Protein AF-A0AA44WFB9-F1 (afdb_monomer)

Organism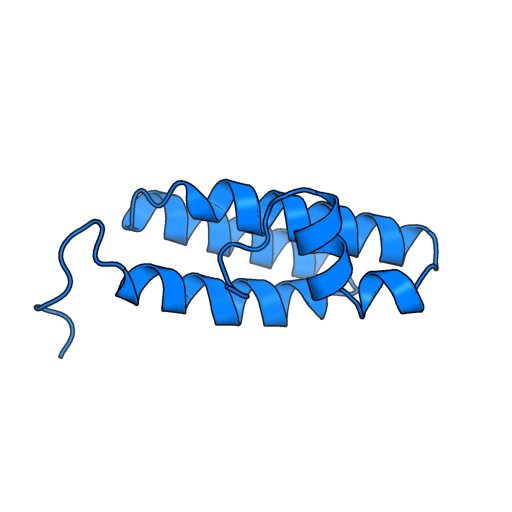: Verticillium dahliae (NCBI:txid27337)

Mean predicted aligned error: 7.16 Å

Solvent-accessible surface area (backbone atoms only — not comparable to full-atom values): 5259 Å² total; per-residue (Å²): 142,78,90,78,73,52,84,74,38,74,70,62,55,60,64,49,53,60,51,48,58,53,44,66,68,41,87,48,71,76,51,44,54,50,44,56,50,51,44,53,50,50,29,72,74,43,69,47,70,61,43,59,42,52,47,54,43,42,53,54,28,49,51,27,48,76,72,66,40,53,70,61,22,71,36,46,65,60,49,14,51,75,74,74,47,41,84,88,77,120

InterPro domains:
  IPR021858 Fungal transcription factor [PF11951] (13-79)

Sequence (90 aa):
MMEGFKPFDPALTLLLVPCQIIGAACFDHPQQERVRGIIRQVRGYTGLRNCDRTSEVLEEVWRLMDEGDWLSAWDWQGVALKIGADFLCT

Secondary structure (DSSP, 8-state):
--TT--TT-GGGGGGHHHHHHHHHT--SHHHHHHHHHHHHHHHHHH--THHHHHHHHHHHHHHHHHTT-HHHHH-HHHHHHHTT--TT--

Foldseek 3Di:
DPPPDDLPDPCLVVVLVVLLVQLLVDLDPVSVVVSVVVLVVSCVVRVDPLSVLSNVLSVVLNVCSVVVVPVVSNVSCVSCVVVVSNPVPD

Structure (mmCIF, N/CA/C/O backbone):
data_AF-A0AA44WFB9-F1
#
_entry.id   AF-A0AA44WFB9-F1
#
loop_
_atom_site.group_PDB
_atom_site.id
_atom_site.type_symbol
_atom_site.label_atom_id
_atom_site.label_alt_id
_atom_site.label_comp_id
_atom_site.label_asym_id
_atom_site.label_entity_id
_atom_site.label_seq_id
_atom_site.pdbx_PDB_ins_code
_atom_site.Cartn_x
_atom_site.Cartn_y
_atom_site.Cartn_z
_atom_site.occupancy
_atom_site.B_iso_or_equiv
_atom_site.auth_seq_id
_atom_site.auth_comp_id
_atom_site.auth_asym_id
_atom_site.auth_atom_id
_atom_site.pdbx_PDB_model_num
ATOM 1 N N . MET A 1 1 ? -0.877 -9.646 28.017 1.00 46.91 1 MET A N 1
ATOM 2 C CA . MET A 1 1 ? -0.178 -8.577 27.256 1.00 46.91 1 MET A CA 1
ATOM 3 C C . MET A 1 1 ? -0.991 -8.027 26.072 1.00 46.91 1 MET A C 1
ATOM 5 O O . MET A 1 1 ? -0.593 -7.005 25.540 1.00 46.91 1 MET A O 1
ATOM 9 N N . MET A 1 2 ? -2.135 -8.625 25.684 1.00 42.78 2 MET A N 1
ATOM 10 C CA . MET A 1 2 ? -3.001 -8.117 24.594 1.00 42.78 2 MET A CA 1
ATOM 11 C C . MET A 1 2 ? -4.408 -7.662 25.043 1.00 42.78 2 MET A C 1
ATOM 13 O O . MET A 1 2 ? -5.259 -7.406 24.204 1.00 42.78 2 MET A O 1
ATOM 17 N N . GLU A 1 3 ? -4.681 -7.538 26.345 1.00 47.72 3 GLU A N 1
ATOM 18 C CA . GLU A 1 3 ? -6.037 -7.248 26.865 1.00 47.72 3 GLU A CA 1
ATOM 19 C C . GLU A 1 3 ? -6.406 -5.750 26.908 1.00 47.72 3 GLU A C 1
ATOM 21 O O . GLU A 1 3 ? -7.461 -5.391 27.420 1.00 47.72 3 GLU A O 1
ATOM 26 N N . GLY A 1 4 ? -5.554 -4.857 26.392 1.00 54.41 4 GLY A N 1
ATOM 27 C CA . GLY A 1 4 ? -5.742 -3.404 26.525 1.00 54.41 4 GLY A CA 1
ATOM 28 C C . GLY A 1 4 ? -6.291 -2.679 25.294 1.00 54.41 4 GLY A C 1
ATOM 29 O O . GLY A 1 4 ? -6.793 -1.565 25.430 1.00 54.41 4 GLY A O 1
ATOM 30 N N . PHE A 1 5 ? -6.199 -3.272 24.102 1.00 52.03 5 PHE A N 1
ATOM 31 C CA . PHE A 1 5 ? -6.558 -2.566 22.874 1.00 52.03 5 PHE A CA 1
ATOM 32 C C . PHE A 1 5 ? -8.063 -2.630 22.648 1.00 52.03 5 PHE A C 1
ATOM 34 O O . PHE A 1 5 ? -8.638 -3.698 22.430 1.00 52.03 5 PHE A O 1
ATOM 41 N N . LYS A 1 6 ? -8.710 -1.466 22.698 1.00 57.41 6 LYS A N 1
ATOM 42 C CA . LYS A 1 6 ? -10.112 -1.345 22.304 1.00 57.41 6 LYS A CA 1
ATOM 43 C C . LYS A 1 6 ? -10.231 -1.622 20.797 1.00 57.41 6 LYS A C 1
ATOM 45 O O . LYS A 1 6 ? -9.320 -1.266 20.045 1.00 57.41 6 LYS A O 1
ATOM 50 N N . PRO A 1 7 ? -11.350 -2.191 20.317 1.00 50.91 7 PRO A N 1
ATOM 51 C CA . PRO A 1 7 ? -11.710 -2.071 18.907 1.00 50.91 7 PRO A CA 1
ATOM 52 C C . PRO A 1 7 ? -11.634 -0.577 18.553 1.00 50.91 7 PRO A C 1
ATOM 54 O O . PRO A 1 7 ? -12.177 0.231 19.305 1.00 50.91 7 PRO A O 1
ATOM 57 N N . PHE A 1 8 ? -10.920 -0.209 17.487 1.00 55.31 8 PHE A N 1
ATOM 58 C CA . PHE A 1 8 ? -10.595 1.179 17.092 1.00 55.31 8 PHE A CA 1
ATOM 59 C C . PHE A 1 8 ? -9.463 1.903 17.845 1.00 55.31 8 PHE A C 1
ATOM 61 O O . PHE A 1 8 ? -9.321 3.115 17.681 1.00 55.31 8 PHE A O 1
ATOM 68 N N . ASP A 1 9 ? -8.628 1.216 18.628 1.00 63.38 9 ASP A N 1
ATOM 69 C CA . ASP A 1 9 ? -7.398 1.835 19.135 1.00 63.38 9 ASP A CA 1
ATOM 70 C C . ASP A 1 9 ? -6.491 2.265 17.956 1.00 63.38 9 ASP A C 1
ATOM 72 O O . ASP A 1 9 ? -6.214 1.432 17.086 1.00 63.38 9 ASP A O 1
ATOM 76 N N . PRO A 1 10 ? -6.012 3.525 17.890 1.00 61.22 10 PRO A N 1
ATOM 77 C CA . PRO A 1 10 ? -5.083 3.984 16.854 1.00 61.22 10 PRO A CA 1
ATOM 78 C C . PRO A 1 10 ? -3.846 3.092 16.706 1.00 61.22 10 PRO A C 1
ATOM 80 O O . PRO A 1 10 ? -3.329 2.953 15.598 1.00 61.22 10 PRO A O 1
ATOM 83 N N . ALA A 1 11 ? -3.415 2.427 17.784 1.00 62.75 11 ALA A N 1
ATOM 84 C CA . ALA A 1 11 ? -2.324 1.460 17.771 1.00 62.75 11 ALA A CA 1
ATOM 85 C C . ALA A 1 11 ? -2.611 0.231 16.891 1.00 62.75 11 ALA A C 1
ATOM 87 O O . ALA A 1 11 ? -1.672 -0.394 16.410 1.00 62.75 11 ALA A O 1
ATOM 88 N N . LEU A 1 12 ? -3.874 -0.101 16.592 1.00 62.16 12 LEU A N 1
ATOM 89 C CA . LEU A 1 12 ? -4.215 -1.150 15.622 1.00 62.16 12 LEU A CA 1
ATOM 90 C C . LEU A 1 12 ? -3.785 -0.775 14.193 1.00 62.16 12 LEU A C 1
ATOM 92 O O . LEU A 1 12 ? -3.533 -1.661 13.381 1.00 62.16 12 LEU A O 1
ATOM 96 N N . THR A 1 13 ? -3.611 0.518 13.896 1.00 62.47 13 THR A N 1
ATOM 97 C CA . THR A 1 13 ? -3.016 0.996 12.635 1.00 62.47 13 THR A CA 1
ATOM 98 C C . THR A 1 13 ? -1.555 0.547 12.500 1.00 62.47 13 THR A C 1
ATOM 100 O O . THR A 1 13 ? -1.083 0.329 11.386 1.00 62.47 13 THR A O 1
ATOM 103 N N . LEU A 1 14 ? -0.853 0.289 13.614 1.00 66.06 14 LEU A N 1
ATOM 104 C CA . LEU A 1 14 ? 0.506 -0.271 13.597 1.00 66.06 14 LEU A CA 1
ATOM 105 C C . LEU A 1 14 ? 0.550 -1.696 13.038 1.00 66.06 14 LEU A C 1
ATOM 107 O O . LEU A 1 14 ? 1.609 -2.126 12.598 1.00 66.06 14 LEU A O 1
ATOM 111 N N . LEU A 1 15 ? -0.574 -2.424 13.009 1.00 68.62 15 LEU A N 1
ATOM 112 C CA . LEU A 1 15 ? -0.658 -3.729 12.343 1.00 68.62 15 LEU A CA 1
ATOM 113 C C . LEU A 1 15 ? -0.687 -3.595 10.812 1.00 68.62 15 LEU A C 1
ATOM 115 O O . LEU A 1 15 ? -0.328 -4.539 10.110 1.00 68.62 15 LEU A O 1
ATOM 119 N N . LEU A 1 16 ? -1.080 -2.430 10.284 1.00 70.94 16 LEU A N 1
ATOM 120 C CA . LEU A 1 16 ? -1.132 -2.172 8.843 1.00 70.94 16 LEU A CA 1
ATOM 121 C C . LEU A 1 16 ? 0.236 -1.800 8.269 1.00 70.94 16 LEU A C 1
ATOM 123 O O . LEU A 1 16 ? 0.519 -2.154 7.130 1.00 70.94 16 LEU A O 1
ATOM 127 N N . VAL A 1 17 ? 1.113 -1.181 9.062 1.00 77.06 17 VAL A N 1
ATOM 128 C CA . VAL A 1 17 ? 2.488 -0.839 8.657 1.00 77.06 17 VAL A CA 1
ATOM 129 C C . VAL A 1 17 ? 3.286 -2.057 8.159 1.00 77.06 17 VAL A C 1
ATOM 131 O O . VAL A 1 17 ? 3.771 -2.011 7.028 1.00 77.06 17 VAL A O 1
ATOM 134 N N . PRO A 1 18 ? 3.409 -3.176 8.906 1.00 77.00 18 PRO A N 1
ATOM 135 C CA . PRO A 1 18 ? 4.114 -4.350 8.402 1.00 77.00 18 PRO A CA 1
ATOM 136 C C . PRO A 1 18 ? 3.401 -4.975 7.195 1.00 77.00 18 PRO A C 1
ATOM 138 O O . PRO A 1 18 ? 4.078 -5.463 6.297 1.00 77.00 18 PRO A O 1
ATOM 141 N N . CYS A 1 19 ? 2.064 -4.918 7.117 1.00 77.50 19 CYS A N 1
ATOM 142 C CA . CYS A 1 19 ? 1.322 -5.400 5.945 1.00 77.50 19 CYS A CA 1
ATOM 143 C C . CYS A 1 19 ? 1.644 -4.578 4.686 1.00 77.50 19 CYS A C 1
ATOM 145 O O . CYS A 1 19 ? 1.831 -5.153 3.617 1.00 77.50 19 CYS A O 1
ATOM 147 N N . GLN A 1 20 ? 1.750 -3.253 4.820 1.00 77.31 20 GLN A N 1
ATOM 148 C CA . GLN A 1 20 ? 2.096 -2.328 3.742 1.00 77.31 20 GLN A CA 1
ATOM 149 C C . GLN A 1 20 ? 3.523 -2.573 3.238 1.00 77.31 20 GLN A C 1
ATOM 151 O O . GLN A 1 20 ? 3.730 -2.730 2.040 1.00 77.31 20 GLN A O 1
ATOM 156 N N . ILE A 1 21 ? 4.498 -2.663 4.150 1.00 81.81 21 ILE A N 1
ATOM 157 C CA . ILE A 1 21 ? 5.913 -2.866 3.798 1.00 81.81 21 ILE A CA 1
ATOM 158 C C . ILE A 1 21 ? 6.115 -4.233 3.135 1.00 81.81 21 ILE A C 1
ATOM 160 O O . ILE A 1 21 ? 6.763 -4.328 2.097 1.00 81.81 21 ILE A O 1
ATOM 164 N N . ILE A 1 22 ? 5.543 -5.295 3.715 1.00 81.94 22 ILE A N 1
ATOM 165 C CA . ILE A 1 22 ? 5.655 -6.649 3.160 1.00 81.94 22 ILE A CA 1
ATOM 166 C C . ILE A 1 22 ? 4.936 -6.731 1.811 1.00 81.94 22 ILE A C 1
ATOM 168 O O . ILE A 1 22 ? 5.480 -7.299 0.869 1.00 81.94 22 ILE A O 1
ATOM 172 N N . GLY A 1 23 ? 3.744 -6.139 1.695 1.00 78.56 23 GLY A N 1
ATOM 173 C CA . GLY A 1 23 ? 2.986 -6.089 0.447 1.00 78.56 23 GLY A CA 1
ATOM 174 C C . GLY A 1 23 ? 3.733 -5.368 -0.672 1.00 78.56 23 GLY A C 1
ATOM 175 O O . GLY A 1 23 ? 3.791 -5.884 -1.785 1.00 78.56 23 GLY A O 1
ATOM 176 N N . ALA A 1 24 ? 4.380 -4.241 -0.370 1.00 81.56 24 ALA A N 1
ATOM 177 C CA . ALA A 1 24 ? 5.198 -3.500 -1.329 1.00 81.56 24 ALA A CA 1
ATOM 178 C C . ALA A 1 24 ? 6.458 -4.265 -1.782 1.00 81.56 24 ALA A C 1
ATOM 180 O O . ALA A 1 24 ? 7.075 -3.889 -2.770 1.00 81.56 24 ALA A O 1
ATOM 181 N N . ALA A 1 25 ? 6.830 -5.348 -1.091 1.00 84.88 25 ALA A N 1
ATOM 182 C CA . ALA A 1 25 ? 7.917 -6.250 -1.472 1.00 84.88 25 ALA A CA 1
ATOM 183 C C . ALA A 1 25 ? 7.423 -7.584 -2.077 1.00 84.88 25 ALA A C 1
ATOM 185 O O . ALA A 1 25 ? 8.224 -8.493 -2.291 1.00 84.88 25 ALA A O 1
ATOM 186 N N . CYS A 1 26 ? 6.117 -7.744 -2.322 1.00 84.12 26 CYS A N 1
ATOM 187 C CA . CYS A 1 26 ? 5.549 -8.958 -2.916 1.00 84.12 26 CYS A CA 1
ATOM 188 C C . CYS A 1 26 ? 5.566 -8.88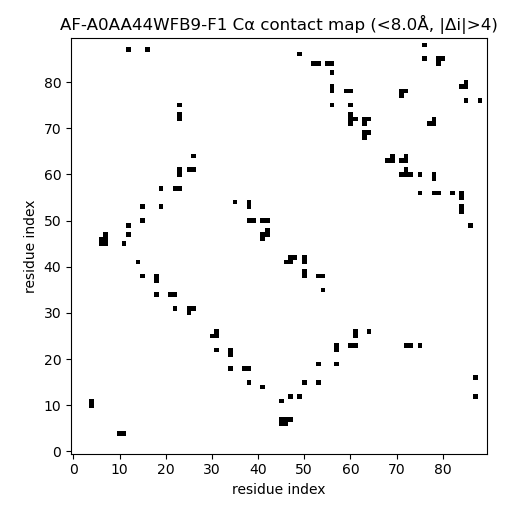6 -4.448 1.00 84.12 26 CYS A C 1
ATOM 190 O O . CYS A 1 26 ? 4.657 -8.326 -5.060 1.00 84.12 26 CYS A O 1
ATOM 192 N N . PHE A 1 27 ? 6.584 -9.498 -5.051 1.00 76.88 27 PHE A N 1
ATOM 193 C CA . PHE A 1 27 ? 6.810 -9.486 -6.502 1.00 76.88 27 PHE A CA 1
ATOM 194 C C . PHE A 1 27 ? 5.986 -10.535 -7.258 1.00 76.88 27 PHE A C 1
ATOM 196 O O . PHE A 1 27 ? 5.671 -10.337 -8.425 1.00 76.88 27 PHE A O 1
ATOM 203 N N . ASP A 1 28 ? 5.621 -11.639 -6.598 1.00 85.62 28 ASP A N 1
ATOM 204 C CA . ASP A 1 28 ? 4.892 -12.739 -7.232 1.00 85.62 28 ASP A CA 1
ATOM 205 C C . ASP A 1 28 ? 3.409 -12.750 -6.834 1.00 85.62 28 ASP A C 1
ATOM 207 O O . ASP A 1 28 ? 3.055 -12.630 -5.656 1.00 85.62 28 ASP A O 1
ATOM 211 N N . HIS A 1 29 ? 2.530 -13.039 -7.795 1.00 86.25 29 HIS A N 1
ATOM 212 C CA . HIS A 1 29 ? 1.076 -13.096 -7.596 1.00 86.25 29 HIS A CA 1
ATOM 213 C C . HIS A 1 29 ? 0.613 -13.968 -6.398 1.00 86.25 29 HIS A C 1
ATOM 215 O O . HIS A 1 29 ? -0.296 -13.560 -5.669 1.00 86.25 29 HIS A O 1
ATOM 221 N N . PRO A 1 30 ? 1.207 -15.146 -6.096 1.00 89.50 30 PRO A N 1
ATOM 222 C CA . PRO A 1 30 ? 0.830 -15.924 -4.911 1.00 89.50 30 PRO A CA 1
ATOM 223 C C . PRO A 1 30 ? 1.147 -15.229 -3.579 1.00 89.50 30 PRO A C 1
ATOM 225 O O . PR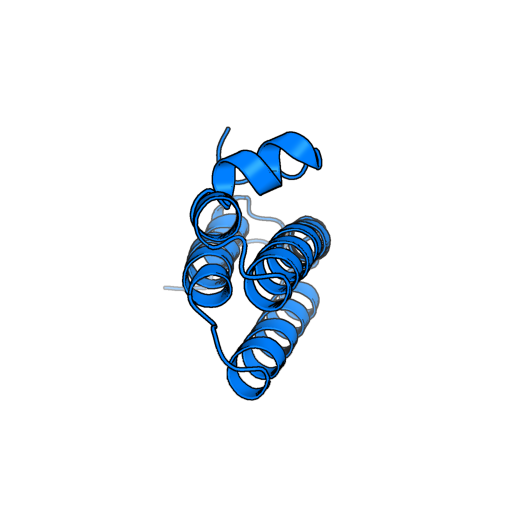O A 1 30 ? 0.479 -15.495 -2.578 1.00 89.50 30 PRO A O 1
ATOM 228 N N . GLN A 1 31 ? 2.167 -14.367 -3.536 1.00 87.50 31 GLN A N 1
ATOM 229 C CA . GLN A 1 31 ? 2.499 -13.572 -2.351 1.00 87.50 31 GLN A CA 1
ATOM 230 C C . GLN A 1 31 ? 1.479 -12.443 -2.169 1.00 87.50 31 GLN A C 1
ATOM 232 O O . GLN A 1 31 ? 0.966 -12.256 -1.066 1.00 87.50 31 GLN A O 1
ATOM 237 N N . GLN A 1 32 ? 1.109 -11.773 -3.263 1.00 90.31 32 GLN A N 1
ATOM 238 C CA . GLN A 1 32 ? 0.088 -10.721 -3.279 1.00 90.31 32 GLN A CA 1
ATOM 239 C C . GLN A 1 32 ? -1.272 -11.244 -2.782 1.00 90.31 32 GLN A C 1
ATOM 241 O O . GLN A 1 32 ? -1.885 -10.645 -1.897 1.00 90.31 32 GLN A O 1
ATOM 246 N N . GLU A 1 33 ? -1.702 -12.429 -3.235 1.00 89.31 33 GLU A N 1
ATOM 247 C CA . GLU A 1 33 ? -2.930 -13.082 -2.748 1.00 89.31 33 GLU A CA 1
ATOM 248 C C . GLU A 1 33 ? -2.908 -13.362 -1.238 1.00 89.31 33 GLU A C 1
ATOM 250 O O . GLU A 1 33 ? -3.907 -13.160 -0.538 1.00 89.31 33 GLU A O 1
ATOM 255 N N . ARG A 1 34 ? -1.758 -13.785 -0.696 1.00 87.81 34 ARG A N 1
ATOM 256 C CA . ARG A 1 34 ? -1.606 -13.983 0.754 1.00 87.81 34 ARG A CA 1
ATOM 257 C C . ARG A 1 34 ? -1.749 -12.664 1.508 1.00 87.81 34 ARG A C 1
ATOM 259 O O . ARG A 1 34 ? -2.434 -12.631 2.530 1.00 87.81 34 ARG A O 1
ATOM 266 N N . VAL A 1 35 ? -1.158 -11.584 0.998 1.00 87.62 35 VAL A N 1
ATOM 267 C CA . VAL A 1 35 ? -1.262 -10.246 1.598 1.00 87.62 35 VAL A CA 1
ATOM 268 C C . VAL A 1 35 ? -2.702 -9.730 1.559 1.00 87.62 35 VAL A C 1
ATOM 270 O O . VAL A 1 35 ? -3.207 -9.291 2.594 1.00 87.62 35 VAL A O 1
ATOM 273 N N . ARG A 1 36 ? -3.418 -9.886 0.434 1.00 89.94 36 ARG A N 1
ATOM 274 C CA . ARG A 1 36 ? -4.864 -9.590 0.340 1.00 89.94 36 ARG A CA 1
ATOM 275 C C . ARG A 1 36 ? -5.655 -10.334 1.420 1.00 89.94 36 ARG A C 1
ATOM 277 O O . ARG A 1 36 ? -6.524 -9.754 2.073 1.00 89.94 36 ARG A O 1
ATOM 284 N N . GLY A 1 37 ? -5.346 -11.614 1.640 1.00 86.06 37 GLY A N 1
ATOM 285 C CA . GLY A 1 37 ? -5.951 -12.430 2.695 1.00 86.06 37 GLY A CA 1
ATOM 286 C C . GLY A 1 37 ? -5.703 -11.881 4.104 1.00 86.06 37 GLY A C 1
ATOM 287 O O . GLY A 1 37 ? -6.649 -11.745 4.882 1.00 86.06 37 GLY A O 1
ATOM 288 N N . ILE A 1 38 ? -4.459 -11.510 4.414 1.00 85.19 38 ILE A N 1
ATOM 289 C CA . ILE A 1 38 ? -4.078 -10.935 5.713 1.00 85.19 38 ILE A CA 1
ATOM 290 C C . ILE A 1 38 ? -4.816 -9.614 5.959 1.00 85.19 38 ILE A C 1
ATOM 292 O O . ILE A 1 38 ? -5.408 -9.435 7.021 1.00 85.19 38 ILE A O 1
ATOM 296 N N . ILE A 1 39 ? -4.867 -8.716 4.971 1.00 84.38 39 ILE A N 1
ATOM 297 C CA . ILE A 1 39 ? -5.553 -7.423 5.116 1.00 84.38 39 ILE A CA 1
ATOM 298 C C . ILE A 1 39 ? -7.055 -7.620 5.360 1.00 84.38 39 ILE A C 1
ATOM 300 O O . ILE A 1 39 ? -7.632 -6.965 6.230 1.00 84.38 39 ILE A O 1
ATOM 304 N N . ARG A 1 40 ? -7.693 -8.577 4.670 1.00 85.38 40 ARG A N 1
ATOM 305 C CA . ARG A 1 40 ? -9.100 -8.943 4.922 1.00 85.38 40 ARG A CA 1
ATOM 306 C C . ARG A 1 40 ? -9.315 -9.461 6.347 1.00 85.38 40 ARG A C 1
ATOM 308 O O . ARG A 1 40 ? -10.313 -9.099 6.970 1.00 85.38 40 ARG A O 1
ATOM 315 N N . GLN A 1 41 ? -8.395 -10.269 6.878 1.00 82.12 41 GLN A N 1
ATOM 316 C CA . GLN A 1 41 ? -8.458 -10.755 8.262 1.00 82.12 41 GLN A CA 1
ATOM 317 C C . GLN A 1 41 ? -8.300 -9.614 9.274 1.00 82.12 41 GLN A C 1
ATOM 319 O O . GLN A 1 41 ? -9.102 -9.512 10.202 1.00 82.12 41 GLN A O 1
ATOM 324 N N . VAL A 1 42 ? -7.329 -8.717 9.066 1.00 79.00 42 VAL A N 1
ATOM 325 C CA . VAL A 1 42 ? -7.126 -7.533 9.916 1.00 79.00 42 VAL A CA 1
ATOM 326 C C . VAL A 1 42 ? -8.365 -6.639 9.899 1.00 79.00 42 VAL A C 1
ATOM 328 O O . VAL A 1 42 ? -8.829 -6.225 10.962 1.00 79.00 42 VAL A O 1
ATOM 331 N N . ARG A 1 43 ? -8.969 -6.401 8.729 1.00 81.81 43 ARG A N 1
ATOM 332 C CA . ARG A 1 43 ? -10.228 -5.650 8.600 1.00 81.81 43 ARG A CA 1
ATOM 333 C C . ARG A 1 43 ? -11.366 -6.307 9.375 1.00 81.81 43 ARG A C 1
ATOM 335 O 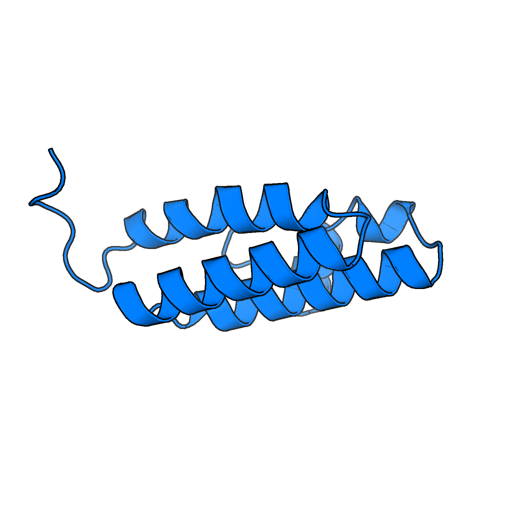O . ARG A 1 43 ? -12.066 -5.620 10.113 1.00 81.81 43 ARG A O 1
ATOM 342 N N . GLY A 1 44 ? -11.537 -7.623 9.229 1.00 77.31 44 GLY A N 1
ATOM 343 C CA . GLY A 1 44 ? -12.575 -8.383 9.929 1.00 77.31 44 GLY A CA 1
ATOM 344 C C . GLY A 1 44 ? -12.420 -8.356 11.451 1.00 77.31 44 GLY A C 1
ATOM 345 O O . GLY A 1 44 ? -13.417 -8.289 12.161 1.00 77.31 44 GLY A O 1
ATOM 346 N N . TYR A 1 45 ? -11.180 -8.355 11.945 1.00 69.75 45 TYR A N 1
ATOM 347 C CA . TYR A 1 45 ? -10.883 -8.329 13.378 1.00 69.75 45 TYR A CA 1
ATOM 348 C C . TYR A 1 45 ? -10.970 -6.923 13.994 1.00 69.75 45 TYR A C 1
ATOM 350 O O . TYR A 1 45 ? -11.405 -6.771 15.131 1.00 69.75 45 TYR A O 1
ATOM 358 N N . THR A 1 46 ? -10.554 -5.887 13.258 1.00 69.75 46 THR A N 1
ATOM 359 C CA . THR A 1 46 ? -10.375 -4.527 13.805 1.00 69.75 46 THR A CA 1
ATOM 360 C C . THR A 1 46 ? -11.457 -3.527 13.397 1.00 69.75 46 THR A C 1
ATOM 362 O O . THR A 1 46 ? -11.614 -2.504 14.060 1.00 69.75 46 THR A O 1
ATOM 365 N N . GLY A 1 47 ? -12.175 -3.770 12.295 1.00 69.69 47 GLY A N 1
ATOM 366 C CA . GLY A 1 47 ? -13.106 -2.804 11.701 1.00 69.69 47 GLY A CA 1
ATOM 367 C C . GLY A 1 47 ? -12.435 -1.564 11.091 1.00 69.69 47 GLY A C 1
ATOM 368 O O . GLY A 1 47 ? -13.126 -0.603 10.748 1.00 69.69 47 GLY A O 1
ATOM 369 N N . LEU A 1 48 ? -11.102 -1.549 10.956 1.00 74.75 48 LEU A N 1
ATOM 370 C CA . LEU A 1 48 ? -10.365 -0.393 10.447 1.00 74.75 48 LEU A CA 1
ATOM 371 C C . LEU A 1 48 ? -10.643 -0.162 8.959 1.00 74.75 48 LEU A C 1
ATOM 373 O O . LEU A 1 48 ? -10.220 -0.942 8.105 1.00 74.75 48 LEU A O 1
ATOM 377 N N . ARG A 1 49 ? -11.264 0.980 8.641 1.00 75.38 49 ARG A N 1
ATOM 378 C CA . ARG A 1 49 ? -11.446 1.456 7.255 1.00 75.38 49 ARG A CA 1
ATOM 379 C C . ARG A 1 49 ? -10.121 1.680 6.523 1.00 75.38 49 ARG A C 1
ATOM 381 O O . ARG A 1 49 ? -10.069 1.572 5.306 1.00 75.38 49 ARG A O 1
ATOM 388 N N . ASN A 1 50 ? -9.042 1.914 7.268 1.00 78.62 50 ASN A N 1
ATOM 389 C CA . ASN A 1 50 ? -7.695 2.075 6.725 1.00 78.62 50 ASN A CA 1
ATOM 390 C C . ASN A 1 50 ? -7.172 0.814 6.011 1.00 78.62 50 ASN A C 1
ATOM 392 O O . ASN A 1 50 ? -6.290 0.930 5.170 1.00 78.62 50 ASN A O 1
ATOM 396 N N . CYS A 1 51 ? -7.743 -0.372 6.265 1.00 80.88 51 CYS A N 1
ATOM 397 C CA . CYS A 1 51 ? -7.407 -1.587 5.511 1.00 80.88 51 CYS A CA 1
ATOM 398 C C . CYS A 1 51 ? -7.744 -1.458 4.017 1.00 80.88 51 CYS A C 1
ATOM 400 O O . CYS A 1 51 ? -7.028 -1.993 3.169 1.00 80.88 51 CYS A O 1
ATOM 402 N N . ASP A 1 52 ? -8.830 -0.746 3.701 1.00 84.19 52 ASP A N 1
ATOM 403 C CA . ASP A 1 52 ? -9.254 -0.521 2.318 1.00 84.19 52 ASP A CA 1
ATOM 404 C C . ASP A 1 52 ? -8.225 0.383 1.615 1.00 84.19 52 ASP A C 1
ATOM 406 O O . ASP A 1 52 ? -7.773 0.071 0.519 1.00 84.19 52 ASP A O 1
ATOM 410 N N . ARG A 1 53 ? -7.725 1.408 2.320 1.00 86.56 53 ARG A N 1
ATOM 411 C CA . ARG A 1 53 ? -6.652 2.292 1.840 1.00 86.56 53 ARG A CA 1
ATOM 412 C C . ARG A 1 53 ? -5.303 1.585 1.688 1.00 86.56 53 ARG A C 1
ATOM 414 O O . ARG A 1 53 ? -4.643 1.774 0.675 1.00 86.56 53 ARG A O 1
ATOM 421 N N . THR A 1 54 ? -4.907 0.731 2.639 1.00 86.44 54 THR A N 1
ATOM 422 C CA . THR A 1 54 ? -3.720 -0.136 2.486 1.00 86.44 54 THR A CA 1
ATOM 423 C C . THR A 1 54 ? -3.828 -0.981 1.222 1.00 86.44 54 THR A C 1
ATOM 425 O O . THR A 1 54 ? -2.859 -1.091 0.476 1.00 86.44 54 THR A O 1
ATOM 428 N N . SER A 1 55 ? -5.005 -1.566 0.975 1.00 89.25 55 SER A N 1
ATOM 429 C CA . SER A 1 55 ? -5.235 -2.393 -0.212 1.00 89.25 55 SER A CA 1
ATOM 430 C C . SER A 1 55 ? -5.100 -1.569 -1.492 1.00 89.25 55 SER A C 1
ATOM 432 O O . SER A 1 55 ? -4.383 -1.989 -2.386 1.00 89.25 55 SER A O 1
ATOM 434 N N . GLU A 1 56 ? -5.709 -0.379 -1.558 1.00 91.44 56 GLU A N 1
ATOM 435 C CA . GLU A 1 56 ? -5.599 0.532 -2.711 1.00 91.44 56 GLU A CA 1
ATOM 436 C C . GLU A 1 56 ? -4.139 0.854 -3.065 1.00 91.44 56 GLU A C 1
ATOM 438 O O . GLU A 1 56 ? -3.754 0.752 -4.227 1.00 91.44 56 GLU A O 1
ATOM 443 N N . VAL A 1 57 ? -3.308 1.183 -2.067 1.00 91.62 57 VAL A N 1
ATOM 444 C CA . VAL A 1 57 ? -1.881 1.467 -2.296 1.00 91.62 57 VAL A CA 1
ATOM 445 C C . VAL A 1 57 ? -1.150 0.234 -2.827 1.00 91.62 57 VAL A C 1
ATOM 447 O O . VAL A 1 57 ? -0.338 0.351 -3.738 1.00 91.62 57 VAL A O 1
ATOM 450 N N . LEU A 1 58 ? -1.416 -0.948 -2.264 1.00 91.94 58 LEU A N 1
ATOM 451 C CA . LEU A 1 58 ? -0.741 -2.179 -2.676 1.00 91.94 58 LEU A CA 1
ATOM 452 C C . LEU A 1 58 ? -1.125 -2.621 -4.088 1.00 91.94 58 LEU A C 1
ATOM 454 O O . LEU A 1 58 ? -0.241 -3.013 -4.840 1.00 91.94 58 LEU A O 1
ATOM 458 N N . GLU A 1 59 ? -2.401 -2.516 -4.465 1.00 94.50 59 GLU A N 1
ATOM 459 C CA . GLU A 1 59 ? -2.838 -2.814 -5.835 1.00 94.50 59 GLU A CA 1
ATOM 460 C C . GLU A 1 59 ? -2.158 -1.888 -6.850 1.00 94.50 59 GLU A C 1
ATOM 462 O O . GLU A 1 59 ? -1.714 -2.347 -7.899 1.00 94.50 59 GLU A O 1
ATOM 467 N N . GLU A 1 60 ? -2.012 -0.601 -6.527 1.00 94.06 60 GLU A N 1
ATOM 468 C CA . GLU A 1 60 ? -1.331 0.349 -7.409 1.00 94.06 60 GLU A CA 1
ATOM 469 C C . GLU A 1 60 ? 0.177 0.075 -7.500 1.00 94.06 60 GLU A C 1
ATOM 471 O O . GLU A 1 60 ? 0.753 0.123 -8.586 1.00 94.06 60 GLU A O 1
ATOM 476 N N . VAL A 1 61 ? 0.819 -0.283 -6.385 1.00 92.94 61 VAL A N 1
ATOM 477 C CA . VAL A 1 61 ? 2.224 -0.718 -6.378 1.00 92.94 61 VAL A CA 1
ATOM 478 C C . VAL A 1 61 ? 2.412 -1.972 -7.234 1.00 92.94 61 VAL A C 1
ATOM 480 O O . VAL A 1 61 ? 3.324 -2.008 -8.055 1.00 92.94 61 VAL A O 1
ATOM 483 N N . TRP A 1 62 ? 1.548 -2.980 -7.098 1.00 94.38 62 TRP A N 1
ATOM 484 C CA . TRP A 1 62 ? 1.622 -4.203 -7.904 1.00 94.38 62 TRP A CA 1
ATOM 485 C C . TRP A 1 62 ? 1.353 -3.936 -9.388 1.00 94.38 62 TRP A C 1
ATOM 487 O O . TRP A 1 62 ? 2.071 -4.469 -10.228 1.00 94.38 62 TRP A O 1
ATOM 497 N N . ARG A 1 63 ? 0.420 -3.035 -9.722 1.00 94.81 63 ARG A N 1
ATOM 498 C CA . ARG A 1 63 ? 0.202 -2.580 -11.105 1.00 94.81 63 ARG A CA 1
ATOM 499 C C . ARG A 1 63 ? 1.468 -1.961 -11.708 1.00 94.81 63 ARG A C 1
ATOM 501 O O . ARG A 1 63 ? 1.818 -2.272 -12.842 1.00 94.81 63 ARG A O 1
ATOM 508 N N . LEU A 1 64 ? 2.174 -1.116 -10.953 1.00 93.50 64 LEU A N 1
ATOM 509 C CA . LEU A 1 64 ? 3.440 -0.512 -11.391 1.00 93.50 64 LEU A CA 1
ATOM 510 C C . LEU A 1 64 ? 4.549 -1.560 -11.575 1.00 93.50 64 LEU A C 1
ATOM 512 O O . LEU A 1 64 ? 5.341 -1.450 -12.511 1.00 93.50 64 LEU A O 1
ATOM 516 N N . MET A 1 65 ? 4.591 -2.593 -10.723 1.00 91.56 65 MET A N 1
ATOM 517 C CA . MET A 1 65 ? 5.506 -3.730 -10.895 1.00 91.56 65 MET A CA 1
ATOM 518 C C . MET A 1 65 ? 5.215 -4.502 -12.187 1.00 91.56 65 MET A C 1
ATOM 520 O O . MET A 1 65 ? 6.146 -4.788 -12.940 1.00 91.56 65 MET A O 1
ATOM 524 N N . ASP A 1 66 ? 3.941 -4.789 -12.469 1.00 92.50 66 ASP A N 1
ATOM 525 C CA . ASP A 1 66 ? 3.507 -5.489 -13.687 1.00 92.50 66 ASP A CA 1
ATOM 526 C C . ASP A 1 66 ? 3.825 -4.684 -14.963 1.00 92.50 66 ASP A C 1
ATOM 528 O O . ASP A 1 66 ? 4.140 -5.257 -16.008 1.00 92.50 66 ASP A O 1
ATOM 532 N N . GLU A 1 67 ? 3.802 -3.351 -14.879 1.00 94.06 67 GLU A N 1
ATOM 533 C CA . GLU A 1 67 ? 4.197 -2.432 -15.959 1.00 94.06 67 GLU A CA 1
ATOM 534 C C . GLU A 1 67 ? 5.721 -2.266 -16.100 1.00 94.06 67 GLU A C 1
ATOM 536 O O . GLU A 1 67 ? 6.198 -1.664 -17.065 1.00 94.06 67 GLU A O 1
ATOM 541 N N . GLY A 1 68 ? 6.500 -2.811 -15.162 1.00 92.00 68 GLY A N 1
ATOM 542 C CA . GLY A 1 68 ? 7.954 -2.685 -15.119 1.00 92.00 68 GLY A CA 1
ATOM 543 C C . GLY A 1 68 ? 8.461 -1.327 -14.619 1.00 92.00 68 GLY A C 1
ATOM 544 O O . GLY A 1 68 ? 9.668 -1.074 -14.688 1.00 92.00 68 GLY A O 1
ATOM 545 N N . ASP A 1 69 ? 7.589 -0.461 -14.089 1.00 91.94 69 ASP A N 1
ATOM 546 C CA . ASP A 1 69 ? 7.965 0.812 -13.463 1.00 91.94 69 ASP A CA 1
ATOM 547 C C . ASP A 1 69 ? 8.395 0.601 -12.002 1.00 91.94 69 ASP A C 1
ATOM 549 O O . ASP A 1 69 ? 7.741 0.995 -11.032 1.00 91.94 69 ASP A O 1
ATOM 553 N N . TRP A 1 70 ? 9.544 -0.055 -11.850 1.00 87.31 70 TRP A N 1
ATOM 554 C CA . TRP A 1 70 ? 10.097 -0.419 -10.549 1.00 87.31 70 TRP A CA 1
ATOM 555 C C . TRP A 1 70 ? 10.431 0.788 -9.674 1.00 87.31 70 TRP A C 1
ATOM 557 O O . TRP A 1 70 ? 10.329 0.695 -8.454 1.00 87.31 70 TRP A O 1
ATOM 567 N N . LEU A 1 71 ? 10.826 1.918 -10.267 1.00 88.88 71 LEU A N 1
ATOM 568 C CA . LEU A 1 71 ? 11.174 3.114 -9.500 1.00 88.88 71 LEU A CA 1
ATOM 569 C C . LEU A 1 71 ? 9.938 3.677 -8.793 1.00 88.88 71 LEU A C 1
ATOM 571 O O . LEU A 1 71 ? 9.993 3.947 -7.594 1.00 88.88 71 LEU A O 1
ATOM 575 N N . SER A 1 72 ? 8.822 3.790 -9.516 1.00 89.31 72 SER A N 1
ATOM 576 C CA . SER A 1 72 ? 7.551 4.227 -8.937 1.00 89.31 72 SER A CA 1
ATOM 577 C C . SER A 1 72 ? 6.981 3.197 -7.960 1.00 89.31 72 SER A C 1
ATOM 579 O O . SER A 1 72 ? 6.457 3.584 -6.920 1.00 89.31 72 SER A O 1
ATOM 581 N N . ALA A 1 73 ? 7.111 1.895 -8.248 1.00 88.44 73 ALA A N 1
ATOM 582 C CA . ALA A 1 73 ? 6.658 0.833 -7.345 1.00 88.44 73 ALA A CA 1
ATOM 583 C C . ALA A 1 73 ? 7.395 0.858 -5.991 1.00 88.44 73 ALA A C 1
ATOM 585 O O . ALA A 1 73 ? 6.779 0.660 -4.943 1.00 88.44 73 ALA A O 1
ATOM 586 N N . TRP A 1 74 ? 8.707 1.124 -5.998 1.00 87.12 74 TRP A N 1
ATOM 587 C CA . TRP A 1 74 ? 9.511 1.236 -4.776 1.00 87.12 74 TRP A CA 1
ATOM 588 C C . TRP A 1 74 ? 9.283 2.550 -4.020 1.00 87.12 74 TRP A C 1
ATOM 590 O O . TRP A 1 74 ? 9.424 2.566 -2.796 1.00 87.12 74 TRP A O 1
ATOM 600 N N . ASP A 1 75 ? 8.855 3.616 -4.701 1.00 90.75 75 ASP A N 1
ATOM 601 C CA . ASP A 1 75 ? 8.320 4.833 -4.076 1.00 90.75 75 ASP A CA 1
ATOM 602 C C . ASP A 1 75 ? 6.836 4.667 -3.690 1.00 90.75 75 ASP A C 1
ATOM 604 O O . ASP A 1 75 ? 5.963 5.473 -4.022 1.00 90.75 75 ASP A O 1
ATOM 608 N N . TRP A 1 76 ? 6.528 3.596 -2.955 1.00 86.31 76 TRP A N 1
ATOM 609 C CA . TRP A 1 76 ? 5.168 3.301 -2.496 1.00 86.31 76 TRP A CA 1
ATOM 610 C C . TRP A 1 76 ? 4.594 4.411 -1.596 1.00 86.31 76 TRP A C 1
ATOM 612 O O . TRP A 1 76 ? 3.376 4.571 -1.517 1.00 86.31 76 TRP A O 1
ATOM 622 N N . GLN A 1 77 ? 5.448 5.208 -0.940 1.00 87.38 77 GLN A N 1
ATOM 623 C CA . GLN A 1 77 ? 5.039 6.394 -0.178 1.00 87.38 77 GLN A CA 1
ATOM 624 C C . GLN A 1 77 ? 4.556 7.509 -1.110 1.00 87.38 77 GLN A C 1
ATOM 626 O O . GLN A 1 77 ? 3.497 8.093 -0.872 1.00 87.38 77 GLN A O 1
AT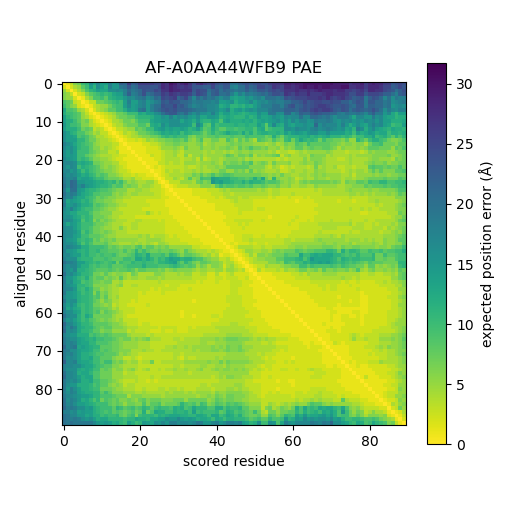OM 631 N N . GLY A 1 78 ? 5.280 7.770 -2.202 1.00 90.19 78 GLY A N 1
ATOM 632 C CA . GLY A 1 78 ? 4.836 8.672 -3.259 1.00 90.19 78 GLY A CA 1
ATOM 633 C C . GLY A 1 78 ? 3.558 8.190 -3.946 1.00 90.19 78 GLY A C 1
ATOM 634 O O . GLY A 1 78 ? 2.684 9.005 -4.238 1.00 90.19 78 GLY A O 1
ATOM 635 N N . VAL A 1 79 ? 3.396 6.877 -4.151 1.00 90.31 79 VAL A N 1
ATOM 636 C CA . VAL A 1 79 ? 2.136 6.279 -4.636 1.00 90.31 79 VAL A CA 1
ATOM 637 C C . VAL A 1 79 ? 0.992 6.556 -3.660 1.00 90.31 79 VAL A C 1
ATOM 639 O O . VAL A 1 79 ? -0.043 7.078 -4.072 1.00 90.31 79 VAL A O 1
ATOM 642 N N . ALA A 1 80 ? 1.191 6.289 -2.365 1.00 89.06 80 ALA A N 1
ATOM 643 C CA . ALA A 1 80 ? 0.192 6.546 -1.331 1.00 89.06 80 ALA A CA 1
ATOM 644 C C . ALA A 1 80 ? -0.225 8.023 -1.278 1.00 89.06 80 ALA A C 1
ATOM 646 O O . ALA A 1 80 ? -1.419 8.319 -1.215 1.00 89.06 80 ALA A O 1
ATOM 647 N N . LEU A 1 81 ? 0.734 8.946 -1.388 1.00 89.88 81 LEU A N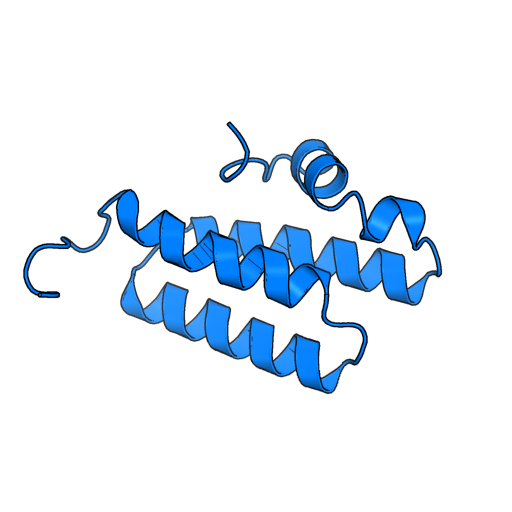 1
ATOM 648 C CA . LEU A 1 81 ? 0.464 10.381 -1.449 1.00 89.88 81 LEU A CA 1
ATOM 649 C C . LEU A 1 81 ? -0.342 10.763 -2.700 1.00 89.88 81 LEU A C 1
ATOM 651 O O . LEU A 1 81 ? -1.319 11.503 -2.601 1.00 89.88 81 LEU A O 1
ATOM 655 N N . LYS A 1 82 ? 0.029 10.239 -3.876 1.00 89.12 82 LYS A N 1
ATOM 656 C CA . LYS A 1 82 ? -0.651 10.530 -5.152 1.00 89.12 82 LYS A CA 1
ATOM 657 C C . LYS A 1 82 ? -2.118 10.107 -5.149 1.00 89.12 82 LYS A C 1
ATOM 659 O O . LYS A 1 82 ? -2.940 10.802 -5.742 1.00 89.12 82 LYS A O 1
ATOM 664 N N . ILE A 1 83 ? -2.447 8.995 -4.491 1.00 89.25 83 ILE A N 1
ATOM 665 C CA . ILE A 1 83 ? -3.822 8.476 -4.433 1.00 89.25 83 ILE A CA 1
ATOM 666 C C . ILE A 1 83 ? -4.600 8.943 -3.188 1.00 89.25 83 ILE A C 1
ATOM 668 O O . ILE A 1 83 ? -5.753 8.554 -3.003 1.00 89.25 83 ILE A O 1
ATOM 672 N N . GLY A 1 84 ? -4.002 9.791 -2.340 1.00 83.44 84 GLY A N 1
ATOM 673 C C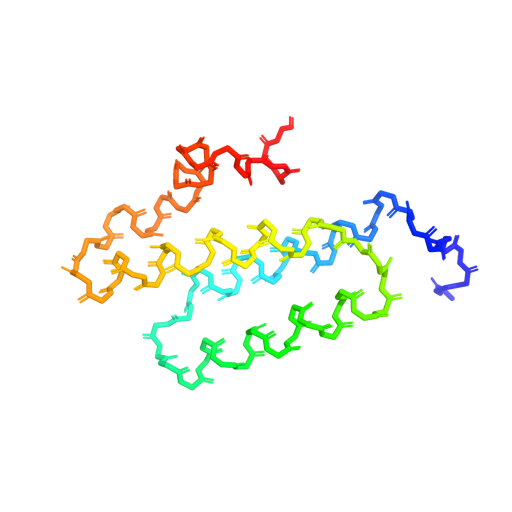A . GLY A 1 84 ? -4.638 10.316 -1.125 1.00 83.44 84 GLY A CA 1
ATOM 674 C C . GLY A 1 84 ? -4.864 9.257 -0.039 1.00 83.44 84 GLY A C 1
ATOM 675 O O . GLY A 1 84 ? -5.877 9.288 0.664 1.00 83.44 84 GLY A O 1
ATOM 676 N N . ALA A 1 85 ? -3.950 8.290 0.055 1.00 83.81 85 ALA A N 1
ATOM 677 C CA . ALA A 1 85 ? -3.954 7.184 1.010 1.00 83.81 85 ALA A CA 1
ATOM 678 C C . ALA A 1 85 ? -2.710 7.204 1.927 1.00 83.81 85 ALA A C 1
ATOM 680 O O . ALA A 1 85 ? -2.262 6.164 2.403 1.00 83.81 85 ALA A O 1
ATOM 681 N N . ASP A 1 86 ? -2.158 8.380 2.217 1.00 75.12 86 ASP A N 1
ATOM 682 C CA . ASP A 1 86 ? -0.936 8.616 3.001 1.00 75.12 86 ASP A CA 1
ATOM 683 C C . ASP A 1 86 ? -1.110 8.512 4.532 1.00 75.12 86 ASP A C 1
ATOM 685 O O . ASP A 1 86 ? -0.270 8.973 5.299 1.00 75.12 86 ASP A O 1
ATOM 689 N N . PHE A 1 87 ? -2.156 7.829 5.005 1.00 71.31 87 PHE A N 1
ATOM 690 C CA . PHE A 1 87 ? -2.532 7.747 6.427 1.00 71.31 87 PHE A CA 1
ATOM 691 C C . PHE A 1 87 ? -1.497 7.061 7.346 1.00 71.31 87 PHE A C 1
ATOM 693 O O . PHE A 1 87 ? -1.650 7.107 8.565 1.00 71.31 87 PHE A O 1
ATOM 700 N N . LEU A 1 88 ? -0.481 6.389 6.788 1.00 67.06 88 LEU A N 1
ATOM 701 C CA . LEU A 1 88 ? 0.643 5.798 7.534 1.00 67.06 88 LEU A CA 1
ATOM 702 C C . LEU A 1 88 ? 1.893 6.692 7.561 1.00 67.06 88 LEU A C 1
ATOM 704 O O . LEU A 1 88 ? 2.876 6.328 8.202 1.00 67.06 88 LEU A O 1
ATOM 708 N N . CYS A 1 89 ? 1.900 7.802 6.823 1.00 54.78 89 CYS A N 1
ATOM 709 C CA . CYS A 1 89 ? 3.078 8.641 6.585 1.00 54.78 89 CYS A CA 1
ATOM 710 C C . CYS A 1 89 ? 2.890 10.106 7.019 1.00 54.78 89 CYS A C 1
ATOM 712 O O . CYS A 1 89 ? 3.750 10.929 6.707 1.00 54.78 89 CYS A O 1
ATOM 714 N N . THR A 1 90 ? 1.798 10.423 7.723 1.00 54.78 90 THR A N 1
ATOM 715 C CA . THR A 1 90 ? 1.530 11.742 8.328 1.00 54.78 90 THR A CA 1
ATOM 716 C C . THR A 1 90 ? 2.081 11.826 9.748 1.00 54.78 90 THR A C 1
ATOM 718 O O . THR A 1 90 ? 2.646 12.888 10.091 1.00 54.78 90 THR A O 1
#

pLDDT: mean 79.54, std 13.04, range [42.78, 94.81]

Radius of gyration: 13.36 Å; Cα contacts (8 Å, |Δi|>4): 78; chains: 1; 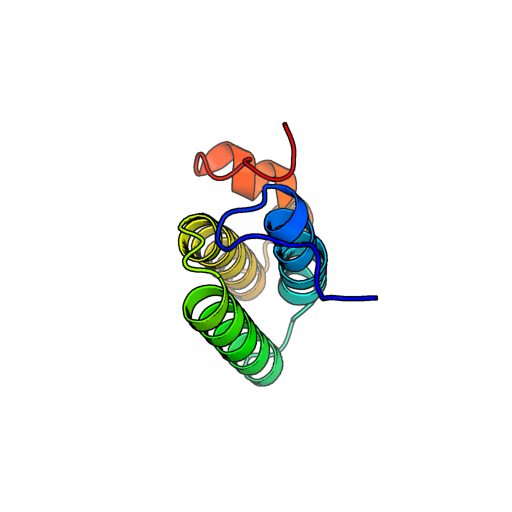bounding box: 24×28×43 Å

=== Feature glossary ===
Annotated list of the representations used here:

Nearest PDB structures. The Foldseek neighbor list gives the closest experimentally determined structures in the PDB, ranked by structural alignment. TM-score near 1 means near-identical fold; near 0.3 means only rough topology match. This is how one finds what a novel AlphaFold prediction most resembles in the solved-structure universe.

Foldseek 3Di. Foldseek's 3Di representation compresses backbone geometry into a per-residue letter drawn from a learned twenty-state alphabet. It captures the tertiary interaction pattern around each residue — which residues are packed against it in space, regardless of where they are in sequence.

Radius of gyration, Cα contacts, bounding box. Radius of gyration (Rg) is the root-mean-square distance of Cα atoms from their centroid — a single number for overall size and compactness. A globular domain of N residues has Rg ≈ 2.2·N^0.38 Å; an extended or disordered chain has a much larger Rg. The Cα contact count is the number of residue pairs whose Cα atoms are within 8 Å and are more than four positions apart in sequence — a standard proxy for tertiary packing density. The bounding box is the smallest axis-aligned box enclosing all Cα atoms.

InterPro / GO / CATH / organism. The annotation block draws on four external resources. InterPro: which protein families and domains the sequence belongs to. GO: standardized terms for what the protein does, what process it participates in, and where in the cell it acts. CATH: which structural fold it has in the CATH hierarchy. Organism: the species of origin.

mmCIF coordinates. The mmCIF block holds the 3D Cartesian coordinates of each backbone atom (N, Cα, C, O) in ångströms. mmCIF is the PDB's canonical archive format — a tagged-loop text representation of the atomic model.

pLDDT. pLDDT is the predicted lDDT-Cα score: AlphaFold's confidence that the local environment of each residue (all inter-atomic distances within 15 Å) is correctly placed. It is a per-residue number between 0 and 100, with h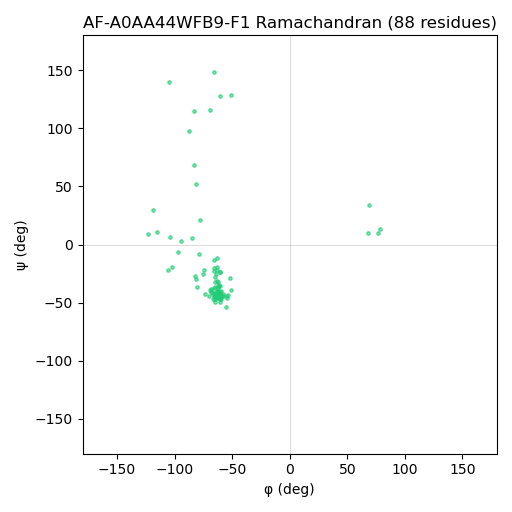igher meaning more reliable.

Backbone torsions (φ/ψ). φ (phi) and ψ (psi) are the two rotatable backbone dihedrals per residue: φ is the C(i-1)–N–Cα–C torsion, ψ is the N–Cα–C–N(i+1) torsion, both in degrees on (−180°, 180°]. α-helical residues cluster near (−60°, −45°); β-strand residues near (−120°, +130°). A Ramachandran plot is simply a scatter of (φ, ψ) for every residue.

B-factor. For experimental (PDB) structures, the B-factor (temperature factor) quantifies the positional spread of each atom in the crystal — a combination of thermal vibration and static disorder — in units of Å². High B-factors mark flexible loops or poorly resolved regions; low B-factors mark the rigid, well-ordered core.

Secondary structure (3-state, P-SEA). SS3 is a coarse helix/strand/coil call (letters a/b/c) made by the P-SEA algorithm from inter-Cα distances and dihedrals. It is less detailed than DSSP but needs only Cα positions.

Predicted aligned error. Predicted aligned error is AlphaFold's pairwise confidence. Unlike pLDDT (per-residue), PAE is per-residue-pair and captures whether two parts of the structure are correctly placed relative to each other. Units are ångströms of expected positional error.

Solvent-accessible surface area. Solvent-accessible surface area (SASA) is the area in Å² traced out by the centre of a 1.4 Å probe sphere (a water molecule) rolled over the protein's van der Waals surface (Shrake–Rupley / Lee–Richards construction). Buried residues have near-zero SASA; fully exposed residues can exceed 200 Å². The total SASA scales roughly with the number of surface residues.

Secondary structure (8-state, DSSP). The SS8 string is DSSP's per-residue secondary-structure call. α-helix (H) means an i→i+4 H-bond ladder; β-strand (E) means the residue participates in a β-sheet; 3₁₀ (G) and π (I) are tighter and wider helices; T/S are turns/bends; '-' is loop.

Rendered structure images. Structure images are PyMOL renders from six orthogonal camera directions. Cartoon representation draws helices as coils and strands as arrows; sticks shows the backbone as bonds; surface shows the solvent-excluded envelope. Rainbow coloring maps sequence position to hue (blue→red, N→C); chain coloring assigns a distinct color per polypeptide.

Sequence. The amino-acid sequence is the protein's primary structure: the linear order of residues from the N-terminus to the C-terminus, written in one-letter code. Everything else here — the 3D coordinates, the secondary structure, the domain annotations — is ultimately a consequence of this string.

Contact-map, Ramachandran, and PAE plots. Three diagnostic plots accompany the record. The Cα contact map visualizes the tertiary structure as a 2D adjacency matrix (8 Å cutoff, sequence-local contacts suppressed). The Ramachandran plot shows the distribution of backbone (φ, ψ) torsions, with points in the α and β basins reflecting secondary structure content. The PAE plot shows AlphaFold's inter-residue confidence as a color matrix.